Protein 8P6Q (pdb70)

GO terms:
  GO:0005031 tumor necrosis factor receptor activity (F, IDA)
  GO:0009986 cell surface (C, IDA)
  GO:0005515 protein binding (F, IPI)
  GO:0016020 membrane (C, TAS)
  GO:0002947 tumor necrosis factor r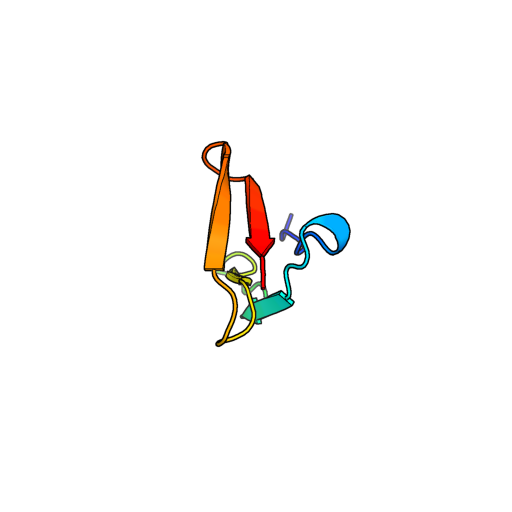eceptor superfamily complex (C, TAS)
  GO:0033209 tumor necrosis factor-mediated signaling pathway (P, TAS)
  GO:0043120 tumor necrosis factor binding (F, IPI)
  GO:0043235 signaling receptor complex (C, IDA)
  GO:0000139 Golgi membrane (C, IDA)
  GO:0005576 extracellular region (C, TAS)
  GO:0005886 plasma membrane (C, TAS)
  GO:0045121 membrane raft (C, IDA)
  GO:0005576 extracellular region (C, IDA)
  GO:0008625 extrinsic apoptotic signaling pathway via death domain receptors (P, TAS)
  GO:0045944 positive regulation of transcription by RNA polymerase II (P, IMP)
  GO:0033209 tumor necrosis factor-mediated signaling pathway (P, IMP)
  GO:0050728 negative regulation of inflammatory response (P, IMP)
  G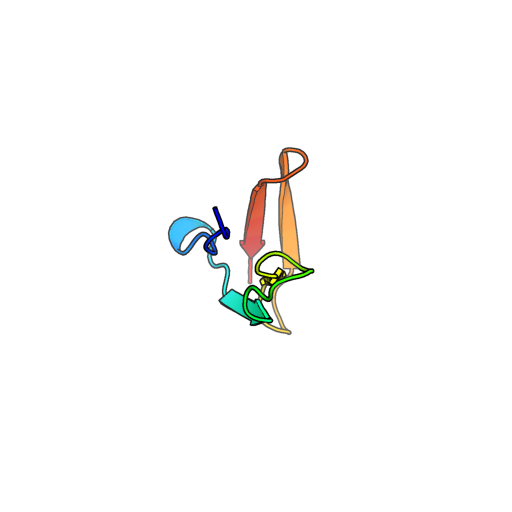O:0007259 cell surface receptor signaling pathway via JAK-STAT (P, IMP)
  GO:0005886 plasma membrane (C, IPI)
  GO:0043123 positive regulation of canonical NF-kappaB signal transduction (P, IEP)

Nearest PDB structures (foldseek):
  1ext-assembly1_B  TM=9.866E-01  e=9.566E-07  Homo sapiens
  7kp7-assembly1_F  TM=9.766E-01  e=1.423E-06  Homo sapiens
  7kp8-assembly1_F  TM=9.984E-01  e=2.116E-06  Homo sapiens
  7kp7-assembly1_D  TM=9.789E-01  e=1.853E-06  Homo sapiens
  8p6q-assembly2_B  TM=4.065E-01  e=5.948E-08  Homo sapiens

Secondary structure (DSSP, 8-state):
------GGGT-EEEE---SSS--EEE--TT-EEEESSSS-EEEE-/--

Foldseek 3Di:
DADDDDVVLQKDWDDPDDPVGHTDIDHDPPWDWDDPDPPDIHTDD

Sequence (47 aa):
SCCSKCRKEMGQVEISSSSCCTVDDRDTVCGCRKNQYRHYWSENLFQCFNGG

Solvent-accessible surface area: 7252 Å² total

Organism: Homo sapiens (NCBI:txid9606)

InterPro domains:
  IPR000488 Death domain [PF00531] (358-440)
  IPR000488 Death domain [PS50017] (356-441)
  IPR000488 Death domain [SM00005] (345-441)
  IPR001368 TNFR/NGFR cysteine-rich region [PF00020] (84-125)
  IPR001368 TNFR/NGFR cysteine-rich region [PF00020] (127-166)
  IPR001368 TNFR/NGFR cysteine-rich region [PS00652] (44-81)
  IPR001368 TNFR/NGFR cysteine-rich region [PS00652] (84-125)
  IPR001368 TNFR/NGFR cysteine-rich region [PS50050] (43-81)
  IPR001368 TNFR/NGFR cysteine-rich region [PS50050] (83-125)
  IPR001368 TNFR/NGFR cysteine-rich region [PS50050] (126-166)
  IPR001368 TNFR/NGFR cysteine-rich region [SM00208] (44-81)
  IPR001368 TNFR/NGFR cysteine-rich region [SM00208] (84-125)
  IPR001368 TNFR/NGFR cysteine-rich region [SM00208] (127-166)
  IPR001368 TNFR/NGFR cysteine-rich region [SM00208] (168-195)
  IPR011029 Death-like domain superfamily [G3DSA:1.10.533.10] (344-455)
  IPR011029 Death-like domain superfamily [SSF47986] (352-443)
  IPR020419 Tumour necrosis factor receptor 1A [PR01918] (22-49)
  IPR020419 Tumour necrosis factor receptor 1A [PR01918] (132-148)
  IPR020419 Tumour necrosis factor receptor 1A [PR01918] (173-186)
  IPR020419 Tumour necrosis factor receptor 1A [PR01918] (377-402)

Radius of gyration: 11.76 Å; Cα contacts (8 Å, |Δi|>4): 79; chains: 2; bounding box: 27×20×33 Å

Structure (mmCIF, N/CA/C/O backbone):
data_8P6Q
#
_entry.id   8P6Q
#
_cell.length_a   20.420
_cell.length_b   50.490
_cell.length_c   46.210
_cell.angle_alpha   90.00
_cell.angle_beta   92.94
_cell.angle_gamma   90.00
#
_symmetry.space_group_name_H-M   'P 1 21 1'
#
loop_
_entity.id
_entity.type
_entity.pdbx_description
1 polymer 'Tumor necrosis factor-binding protein 1'
2 polymer 'D-TNFR-1 CRD2'
3 non-polymer 'SULFATE ION'
4 water water
#
loop_
_atom_site.group_PDB
_atom_site.id
_atom_site.type_symbol
_atom_site.label_atom_id
_atom_site.label_alt_id
_atom_site.label_comp_id
_atom_site.label_asym_id
_atom_site.label_entity_id
_atom_site.label_seq_id
_atom_site.pdbx_PDB_ins_code
_atom_site.Cartn_x
_atom_site.Cartn_y
_atom_site.Cartn_z
_atom_site.occupancy
_atom_site.B_iso_or_equiv
_atom_site.auth_seq_id
_atom_site.auth_comp_id
_atom_site.auth_asym_id
_atom_site.auth_atom_id
_atom_site.pdbx_PDB_model_num
ATOM 1 N N . SER A 1 1 ? 16.313 0.372 28.590 1.00 30.28 72 SER A N 1
ATOM 2 C CA . SER A 1 1 ? 14.871 0.320 28.212 1.00 28.39 72 SER A CA 1
ATOM 3 C C . SER A 1 1 ? 14.627 -0.531 26.961 1.00 25.35 72 SER A C 1
ATOM 4 O O . SER A 1 1 ? 15.367 -0.394 25.976 1.00 30.34 72 SER A O 1
ATOM 7 N N A CYS A 1 2 ? 13.594 -1.382 26.987 0.50 20.52 73 CYS A N 1
ATOM 8 N N B CYS A 1 2 ? 13.569 -1.367 26.988 0.50 20.55 73 CYS A N 1
ATOM 9 C CA A CYS A 1 2 ? 13.032 -1.866 25.735 0.50 18.41 73 CYS A CA 1
ATOM 10 C CA B CYS A 1 2 ? 12.966 -1.913 25.774 0.50 18.13 73 CYS A CA 1
ATOM 11 C C A CYS A 1 2 ? 12.362 -0.713 25.006 0.50 19.71 73 CYS A C 1
ATOM 12 C C B CYS A 1 2 ? 12.211 -0.823 25.017 0.50 19.26 73 CYS A C 1
ATOM 13 O O A CYS A 1 2 ? 11.860 0.234 25.611 0.50 21.16 73 CYS A O 1
ATOM 14 O O B CYS A 1 2 ? 11.449 -0.053 25.609 0.50 19.22 73 CYS A O 1
ATOM 19 N N . SER A 1 3 ? 12.362 -0.858 23.691 1.00 18.22 74 SER A N 1
ATOM 20 C CA . SER A 1 3 ? 11.661 0.037 22.780 1.00 19.31 74 SER A CA 1
ATOM 21 C C . SER A 1 3 ? 10.187 -0.344 22.627 1.00 17.52 74 SER A C 1
ATOM 22 O O . SER A 1 3 ? 9.756 -1.464 22.932 1.00 16.16 74 SER A O 1
ATOM 25 N N . LYS A 1 4 ? 9.411 0.647 22.157 1.00 16.79 75 LYS A N 1
ATOM 26 C CA . LYS A 1 4 ? 8.064 0.368 21.711 1.00 16.45 75 LYS A CA 1
ATOM 27 C C . LYS A 1 4 ? 7.959 0.741 20.236 1.00 15.30 75 LYS A C 1
ATOM 28 O O . LYS A 1 4 ? 8.713 1.533 19.701 1.00 16.53 75 LYS A O 1
ATOM 34 N N . CYS A 1 5 ? 6.966 0.157 19.621 1.00 14.59 76 CYS A N 1
ATOM 35 C CA . CYS A 1 5 ? 6.696 0.456 18.237 1.00 13.02 76 CYS A CA 1
ATOM 36 C C . CYS A 1 5 ? 5.915 1.759 18.162 1.00 12.93 76 CYS A C 1
ATOM 37 O O . CYS A 1 5 ? 5.195 2.163 19.081 1.00 14.60 76 CYS A O 1
ATOM 40 N N . ARG A 1 6 ? 6.079 2.451 17.041 1.00 11.77 77 ARG A N 1
ATOM 41 C CA . ARG A 1 6 ? 5.488 3.767 16.855 1.00 13.18 77 ARG A CA 1
ATOM 42 C C . ARG A 1 6 ? 4.129 3.622 16.181 1.00 12.19 77 ARG A C 1
ATOM 43 O O . ARG A 1 6 ? 4.061 3.436 14.963 1.00 12.13 77 ARG A O 1
ATOM 51 N N . LYS A 1 7 ? 3.034 3.777 16.933 1.00 12.10 78 LYS A N 1
ATOM 52 C CA . LYS A 1 7 ? 1.702 3.605 16.373 1.00 13.62 78 LYS A CA 1
ATOM 53 C C . LYS A 1 7 ? 1.401 4.716 15.372 1.00 12.61 78 LYS A C 1
ATOM 54 O O . LYS A 1 7 ? 0.727 4.468 14.371 1.00 14.00 78 LYS A O 1
ATOM 60 N N . GLU A 1 8 ? 1.940 5.919 15.591 1.00 10.99 79 GLU A N 1
ATOM 61 C CA . GLU 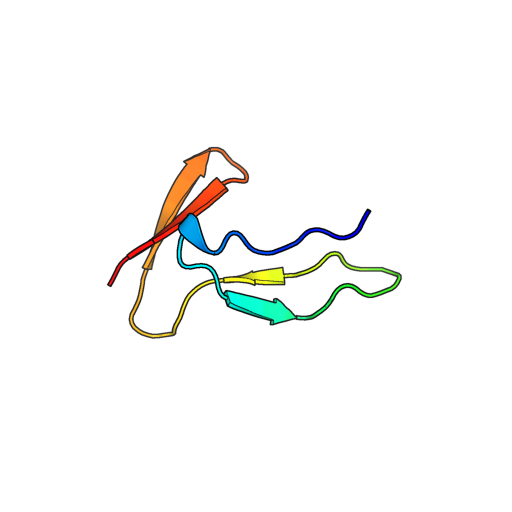A 1 8 ? 1.647 7.006 14.671 1.00 11.65 79 GLU A CA 1
ATOM 62 C C . GLU A 1 8 ? 2.397 6.844 13.347 1.00 10.37 79 GLU A C 1
ATOM 63 O O . GLU A 1 8 ? 2.056 7.558 12.389 1.00 10.82 79 GLU A O 1
ATOM 69 N N . MET A 1 9 ? 3.405 5.941 13.303 1.00 9.73 80 MET A N 1
ATOM 70 C CA . MET A 1 9 ? 4.067 5.536 12.071 1.00 10.94 80 MET A CA 1
ATOM 71 C C . MET A 1 9 ? 3.418 4.298 11.452 1.00 11.00 80 MET A C 1
ATOM 72 O O . MET A 1 9 ? 3.895 3.789 10.418 1.00 12.12 80 MET A O 1
ATOM 77 N N . GLY A 1 10 ? 2.316 3.810 12.023 1.00 11.68 81 GLY A N 1
ATOM 78 C CA . GLY A 1 10 ? 1.649 2.613 11.527 1.00 12.46 81 GLY A CA 1
ATOM 79 C C . GLY A 1 10 ? 2.377 1.306 11.852 1.00 12.16 81 GLY A C 1
ATOM 80 O O . GLY A 1 10 ? 2.090 0.262 11.242 1.00 13.11 81 GLY A O 1
ATOM 81 N N . GLN A 1 11 ? 3.346 1.337 12.778 1.00 11.46 82 GLN A N 1
ATOM 82 C CA . GLN A 1 11 ? 4.130 0.161 13.060 1.00 12.01 82 GLN A CA 1
ATOM 83 C C . GLN A 1 11 ? 3.344 -0.839 13.895 1.00 11.99 82 GLN A C 1
ATOM 84 O O . GLN A 1 11 ? 2.475 -0.459 14.696 1.00 13.91 82 GLN A O 1
ATOM 90 N N . VAL A 1 12 ? 3.665 -2.125 13.684 1.00 13.15 83 VAL A N 1
ATOM 91 C CA . VAL A 1 12 ? 3.166 -3.206 14.524 1.00 14.71 83 VAL A CA 1
ATOM 92 C C . VAL A 1 12 ? 4.342 -3.916 15.190 1.00 14.42 83 VAL A C 1
ATOM 93 O O . VAL A 1 12 ? 5.451 -3.960 14.676 1.00 13.96 83 VAL A O 1
ATOM 97 N N . GLU A 1 13 ? 4.073 -4.499 16.358 1.00 14.77 84 GLU A N 1
ATOM 98 C CA . GLU A 1 13 ? 5.042 -5.320 17.043 1.00 15.89 84 GLU A CA 1
ATOM 99 C C . GLU A 1 13 ? 5.215 -6.651 16.313 1.00 15.82 84 GLU A C 1
ATOM 100 O O . GLU A 1 13 ? 4.225 -7.352 16.122 1.00 18.70 84 GLU A O 1
ATOM 106 N N . ILE A 1 14 ? 6.471 -6.996 15.970 1.00 14.71 85 ILE A N 1
ATOM 107 C CA . ILE A 1 14 ? 6.827 -8.296 15.398 1.00 15.10 85 ILE A CA 1
ATOM 108 C C . ILE A 1 14 ? 7.287 -9.296 16.457 1.00 14.39 85 ILE A C 1
ATOM 109 O O . ILE A 1 14 ? 6.792 -10.410 16.520 1.00 16.19 85 ILE A O 1
ATOM 114 N N A SER A 1 15 ? 8.311 -8.916 17.219 0.50 14.52 86 SER A N 1
ATOM 115 N N B SER A 1 15 ? 8.243 -8.886 17.292 0.50 12.15 86 SER A N 1
ATOM 116 C CA A SER A 1 15 ? 8.850 -9.768 18.266 0.50 14.93 86 SER A CA 1
ATOM 117 C CA B SER A 1 15 ? 8.672 -9.699 18.420 0.50 11.24 86 SER A CA 1
ATOM 118 C C A SER A 1 15 ? 8.993 -8.921 19.516 0.50 14.80 86 SER A C 1
ATOM 119 C C B SER A 1 15 ? 8.878 -8.801 19.635 0.50 11.22 86 SER A C 1
ATOM 120 O O A SER A 1 15 ? 9.273 -7.728 19.432 0.50 14.44 86 SER A O 1
ATOM 121 O O B SER A 1 15 ? 9.455 -7.719 19.532 0.50 11.21 86 SER A O 1
ATOM 126 N N A SER A 1 16 ? 8.838 -9.572 20.667 0.50 14.39 87 SER A N 1
ATOM 127 N N B SER A 1 16 ? 8.416 -9.314 20.778 0.50 11.36 87 SER A N 1
ATOM 128 C CA A SER A 1 16 ? 8.879 -8.848 21.918 0.50 14.42 87 SER A CA 1
ATOM 129 C CA B SER A 1 16 ? 8.585 -8.678 22.075 0.50 11.46 87 SER A CA 1
ATOM 130 C C A SER A 1 16 ? 10.316 -8.776 22.436 0.50 12.58 87 SER A C 1
ATOM 131 C C B SER A 1 16 ? 10.048 -8.748 22.512 0.50 11.72 87 SER A C 1
ATOM 132 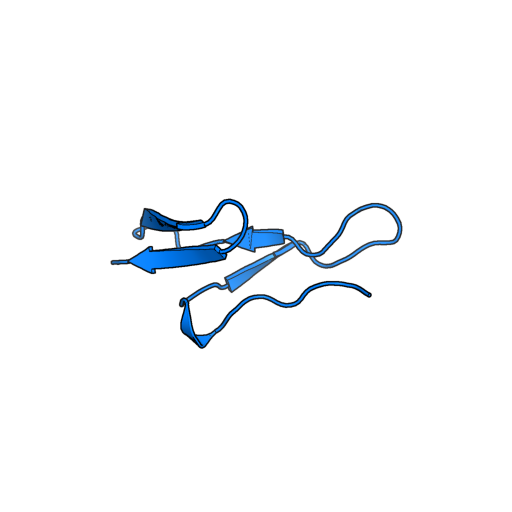O O A SER A 1 16 ? 11.188 -9.549 22.039 0.50 12.62 87 SER A O 1
ATOM 133 O O B SER A 1 16 ? 10.740 -9.722 22.226 0.50 11.94 87 SER A O 1
ATOM 138 N N A CYS A 1 17 ? 10.541 -7.798 23.312 0.50 11.86 88 CYS A N 1
ATOM 139 N N B CYS A 1 17 ? 10.497 -7.726 23.245 0.50 11.94 88 CYS A N 1
ATOM 140 C CA A CYS A 1 17 ? 11.841 -7.540 23.899 0.50 11.15 88 CYS A CA 1
ATOM 141 C CA B CYS A 1 17 ? 11.874 -7.668 23.702 0.50 12.16 88 CYS A CA 1
ATOM 142 C C A CYS A 1 17 ? 12.218 -8.695 24.832 0.50 11.00 88 CYS A C 1
ATOM 143 C C B CYS A 1 17 ? 12.172 -8.792 24.697 0.50 11.65 88 CYS A C 1
ATOM 144 O O A CYS A 1 17 ? 11.395 -9.105 25.647 0.50 10.62 88 CYS A O 1
ATOM 145 O O B CYS A 1 17 ? 11.277 -9.262 25.405 0.50 12.07 88 CYS A O 1
ATOM 150 N N . THR A 1 18 ? 13.422 -9.250 24.654 1.00 11.04 89 THR A N 1
ATOM 151 C CA . THR A 1 18 ? 13.942 -10.327 25.475 1.00 10.53 89 THR A CA 1
ATOM 152 C C . THR A 1 18 ? 15.168 -9.793 26.200 1.00 10.81 89 THR A C 1
ATOM 153 O O . THR A 1 18 ? 15.537 -8.625 26.058 1.00 11.68 89 THR A O 1
ATOM 157 N N . VAL A 1 19 ? 15.788 -10.650 27.015 1.00 10.63 90 VAL A N 1
ATOM 158 C CA . VAL A 1 19 ? 17.015 -10.253 27.672 1.00 11.56 90 VAL A CA 1
ATOM 159 C C . VAL A 1 19 ? 18.060 -9.843 26.633 1.00 13.10 90 VAL A C 1
ATOM 160 O O . VAL A 1 19 ? 18.774 -8.864 26.870 1.00 13.25 90 VAL A O 1
ATOM 164 N N A ASP A 1 20 ? 18.139 -10.509 25.462 0.50 14.17 91 ASP A N 1
ATOM 165 N N B ASP A 1 20 ? 18.079 -10.571 25.499 0.50 13.60 91 ASP A N 1
ATOM 166 C CA A ASP A 1 20 ? 19.246 -10.243 24.546 0.50 14.10 91 ASP A CA 1
ATOM 167 C CA B ASP A 1 20 ? 19.145 -10.479 24.515 0.50 13.62 91 ASP A CA 1
ATOM 168 C C A ASP A 1 20 ? 18.783 -9.735 23.181 0.50 13.91 91 ASP A C 1
ATOM 169 C C B ASP A 1 20 ? 18.830 -9.436 23.443 0.50 13.83 91 ASP A C 1
ATOM 170 O O A ASP A 1 20 ? 19.548 -9.769 22.210 0.50 13.72 91 ASP A O 1
ATOM 171 O O B ASP A 1 20 ? 19.768 -8.780 22.985 0.50 14.40 91 ASP A O 1
ATOM 180 N N . ARG A 1 21 ? 17.542 -9.271 23.078 1.00 13.62 92 ARG A N 1
ATOM 181 C CA . ARG A 1 21 ? 17.172 -8.527 21.879 1.00 15.03 92 ARG A CA 1
ATOM 182 C C . ARG A 1 21 ? 16.097 -7.502 22.207 1.00 13.12 92 ARG A C 1
ATOM 183 O O . ARG A 1 21 ? 15.155 -7.786 22.932 1.00 12.11 92 ARG A O 1
ATOM 191 N N . ASP A 1 22 ? 16.218 -6.313 21.628 1.00 12.91 93 ASP A N 1
ATOM 192 C CA . ASP A 1 22 ? 15.183 -5.317 21.762 1.00 12.93 93 ASP A CA 1
ATOM 193 C C . ASP A 1 22 ? 13.948 -5.722 20.950 1.00 12.20 93 ASP A C 1
ATOM 194 O O . ASP A 1 22 ? 13.954 -6.637 20.137 1.00 12.48 93 ASP A O 1
ATOM 199 N N . THR A 1 23 ? 12.860 -5.047 21.254 1.00 12.07 94 THR A N 1
ATOM 200 C CA . THR A 1 23 ? 11.620 -5.142 20.527 1.00 12.32 94 THR A CA 1
ATOM 201 C C . THR A 1 23 ? 11.902 -5.003 19.032 1.00 12.53 94 THR A C 1
ATOM 202 O O . T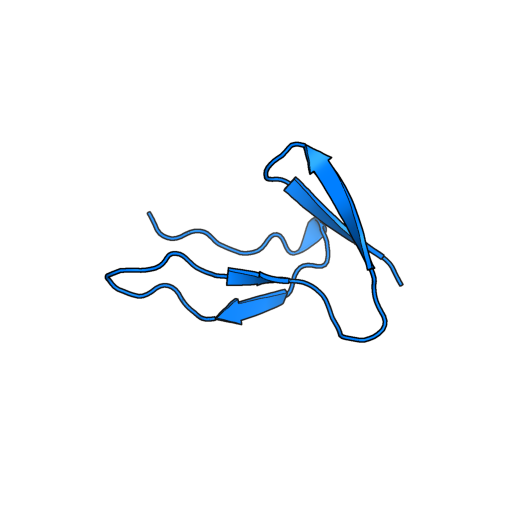HR A 1 23 ? 12.695 -4.152 18.648 1.00 13.28 94 THR A O 1
ATOM 206 N N . VAL A 1 24 ? 11.223 -5.815 18.223 1.00 12.19 95 VAL A N 1
ATOM 207 C CA . VAL A 1 24 ? 11.276 -5.715 16.780 1.00 12.30 95 VAL A CA 1
ATOM 208 C C . VAL A 1 24 ? 9.909 -5.237 16.324 1.00 12.12 95 VAL A C 1
ATOM 209 O O . VAL A 1 24 ? 8.898 -5.840 16.657 1.00 12.18 95 VAL A O 1
ATOM 213 N N . CYS A 1 25 ? 9.942 -4.198 15.466 1.00 12.12 96 CYS A N 1
ATOM 214 C CA . CYS A 1 25 ? 8.762 -3.549 14.957 1.00 12.35 96 CYS A CA 1
ATOM 215 C C . CYS A 1 25 ? 8.781 -3.690 13.443 1.00 12.10 96 CYS A C 1
ATOM 216 O O . CYS A 1 25 ? 9.840 -3.797 12.832 1.00 13.64 96 CYS A O 1
ATOM 219 N N . GLY A 1 26 ? 7.604 -3.624 12.836 1.00 11.85 97 GLY A N 1
ATOM 220 C CA . GLY A 1 26 ? 7.547 -3.714 11.387 1.00 11.44 97 GLY A CA 1
ATOM 221 C C . GLY A 1 26 ? 6.194 -3.259 10.890 1.00 11.64 97 GLY A C 1
ATOM 222 O O . GLY A 1 26 ? 5.507 -2.461 11.521 1.00 11.62 97 GLY A O 1
ATOM 223 N N . CYS A 1 27 ? 5.865 -3.716 9.676 1.00 12.58 98 CYS A N 1
ATOM 224 C CA . CYS A 1 27 ? 4.662 -3.309 8.992 1.00 13.19 98 CYS A CA 1
ATOM 225 C C . CYS A 1 27 ? 3.871 -4.567 8.642 1.00 16.04 98 CYS A C 1
ATOM 226 O O . CYS A 1 27 ? 4.335 -5.685 8.835 1.00 18.66 98 CYS A O 1
ATOM 229 N N . ARG A 1 28 ? 2.689 -4.378 8.067 1.00 19.23 99 ARG A N 1
ATOM 230 C CA . ARG A 1 28 ? 1.875 -5.489 7.601 1.00 22.47 99 ARG A CA 1
ATOM 231 C C . ARG A 1 28 ? 2.292 -5.905 6.187 1.00 24.60 99 ARG A C 1
ATOM 232 O O . ARG A 1 28 ? 2.953 -5.157 5.489 1.00 23.59 99 ARG A O 1
ATOM 240 N N . LYS A 1 29 ? 1.920 -7.126 5.782 1.00 27.34 100 LYS A N 1
ATOM 241 C CA . LYS A 1 29 ? 2.553 -7.787 4.643 1.00 30.34 100 LYS A CA 1
ATOM 242 C C . LYS A 1 29 ? 2.369 -7.026 3.320 1.00 26.86 100 LYS A C 1
ATOM 243 O O . LYS A 1 29 ? 3.272 -7.085 2.473 1.00 30.98 100 LYS A O 1
ATOM 249 N N . ASN A 1 30 ? 1.230 -6.321 3.148 1.00 19.78 101 ASN A N 1
ATOM 250 C CA . ASN A 1 30 ? 0.904 -5.576 1.934 1.00 20.52 101 ASN A CA 1
ATOM 251 C C . ASN A 1 30 ? 1.491 -4.152 1.923 1.00 17.32 101 ASN A C 1
ATOM 252 O O . ASN A 1 30 ? 1.345 -3.402 0.972 1.00 20.86 101 ASN A O 1
ATOM 257 N N . GLN A 1 31 ? 2.119 -3.730 3.005 1.00 15.60 102 GLN A N 1
ATOM 258 C CA . GLN A 1 31 ? 2.643 -2.385 3.128 1.00 13.52 102 GLN A CA 1
ATOM 259 C C . GLN A 1 31 ? 4.117 -2.353 2.743 1.00 13.17 102 GLN A C 1
ATOM 260 O O . GLN A 1 31 ? 4.784 -3.389 2.660 1.00 14.96 102 GLN A O 1
ATOM 266 N N . TYR A 1 32 ? 4.655 -1.132 2.613 1.00 12.78 103 TYR A N 1
ATOM 267 C CA . TYR A 1 32 ? 6.091 -0.947 2.502 1.00 12.77 103 TYR A CA 1
ATOM 268 C C . TYR A 1 32 ? 6.542 0.142 3.466 1.00 11.30 103 TYR A C 1
ATOM 269 O O . TYR A 1 32 ? 5.735 0.924 3.971 1.00 12.04 103 TYR A O 1
ATOM 278 N N . ARG A 1 33 ? 7.858 0.195 3.668 1.00 10.60 104 ARG A N 1
ATOM 279 C CA . ARG A 1 33 ? 8.443 1.155 4.584 1.00 10.98 104 ARG A CA 1
ATOM 280 C C . ARG A 1 33 ? 9.017 2.379 3.864 1.00 10.42 104 ARG A C 1
ATOM 281 O O . ARG A 1 33 ? 9.566 2.289 2.749 1.00 11.24 104 ARG A O 1
ATOM 289 N N . HIS A 1 34 ? 8.966 3.525 4.551 1.00 10.46 105 HIS A N 1
ATOM 290 C CA . HIS A 1 34 ? 9.771 4.695 4.260 1.00 10.33 105 HIS A CA 1
ATOM 291 C C . HIS A 1 34 ? 10.605 5.042 5.492 1.00 10.40 105 HIS A C 1
ATOM 292 O O . HIS A 1 34 ? 10.045 5.251 6.563 1.00 10.37 105 HIS A O 1
ATOM 299 N N . TYR A 1 35 ? 11.920 5.138 5.320 1.00 10.12 106 TYR A N 1
ATOM 300 C CA . TYR A 1 35 ? 12.805 5.572 6.402 1.00 9.75 106 TYR A CA 1
ATOM 301 C C . TYR A 1 35 ? 12.970 7.081 6.371 1.00 9.95 106 TYR A C 1
ATOM 302 O O . TYR A 1 35 ? 13.375 7.667 5.381 1.00 10.92 106 TYR A O 1
ATOM 311 N N . TRP A 1 36 ? 12.608 7.719 7.487 1.00 9.88 107 TRP A N 1
ATOM 312 C CA . TRP A 1 36 ? 12.751 9.151 7.645 1.00 9.91 107 TRP A CA 1
ATOM 313 C C . TRP A 1 36 ? 14.109 9.520 8.225 1.00 9.68 107 TRP A C 1
ATOM 314 O O . TRP A 1 36 ? 14.548 10.668 8.169 1.00 10.83 107 TRP A O 1
ATOM 325 N N . SER A 1 37 ? 14.720 8.531 8.856 1.00 10.62 108 SER A N 1
ATOM 326 C CA . SER A 1 37 ? 16.039 8.638 9.458 1.00 11.07 108 SER A CA 1
ATOM 327 C C . SER A 1 37 ? 16.526 7.206 9.585 1.00 11.19 108 SER A C 1
ATOM 328 O O . SER A 1 37 ? 15.750 6.285 9.360 1.00 12.48 108 SER A O 1
ATOM 331 N N . GLU A 1 38 ? 17.756 6.995 10.053 1.00 10.37 109 GLU A N 1
ATOM 332 C CA . GLU A 1 38 ? 18.244 5.624 10.173 1.00 11.03 109 GLU A CA 1
ATOM 333 C C . GLU A 1 38 ? 17.288 4.709 10.930 1.00 13.31 109 GLU A C 1
ATOM 334 O O . GLU A 1 38 ? 17.124 3.569 10.542 1.00 15.14 109 GLU A O 1
ATOM 340 N N . ASN A 1 39 ? 16.712 5.217 12.034 1.00 14.52 110 ASN A N 1
ATOM 341 C CA . ASN A 1 39 ? 15.913 4.41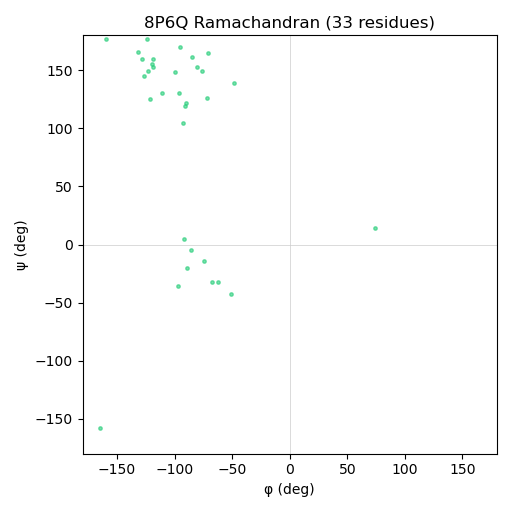5 12.958 1.00 16.56 110 ASN A CA 1
ATOM 342 C C . ASN A 1 39 ? 14.407 4.524 12.694 1.00 15.22 110 ASN A C 1
ATOM 343 O O . ASN A 1 39 ? 13.643 3.575 12.918 1.00 17.43 110 ASN A O 1
ATOM 348 N N . LEU A 1 40 ? 13.951 5.707 12.288 1.00 10.88 111 LEU A N 1
ATOM 349 C CA . LEU A 1 40 ? 12.535 5.994 12.223 1.00 10.99 111 LEU A CA 1
ATOM 350 C C . LEU A 1 40 ? 12.010 5.639 10.830 1.00 10.64 111 LEU A C 1
ATOM 351 O O . LEU A 1 40 ? 12.458 6.203 9.821 1.00 11.04 111 LEU A O 1
ATOM 356 N N . PHE A 1 41 ? 11.064 4.707 10.811 1.00 10.36 112 PHE A N 1
ATOM 357 C CA . PHE A 1 41 ? 10.370 4.372 9.565 1.00 9.80 112 PHE A CA 1
ATOM 358 C C . PHE A 1 41 ? 8.852 4.421 9.739 1.00 9.66 112 PHE A C 1
ATOM 359 O O . PHE A 1 41 ? 8.318 4.319 10.857 1.00 10.23 112 PHE A O 1
ATOM 367 N N . GLN A 1 42 ? 8.154 4.549 8.596 1.00 9.95 113 GLN A N 1
ATOM 368 C CA . GLN A 1 42 ? 6.714 4.632 8.529 1.00 10.10 113 GLN A CA 1
ATOM 369 C C . GLN A 1 42 ? 6.204 3.570 7.564 1.00 10.17 113 GLN A C 1
ATOM 370 O O . GLN A 1 42 ? 6.855 3.295 6.545 1.00 10.57 113 GLN A O 1
ATOM 376 N N . CYS A 1 43 ? 5.035 3.011 7.890 1.00 9.72 114 CYS A N 1
ATOM 377 C CA . CYS A 1 43 ? 4.378 2.016 7.053 1.00 9.93 114 CYS A CA 1
ATOM 378 C C . CYS A 1 43 ? 3.347 2.678 6.162 1.00 10.35 114 CYS A C 1
ATOM 379 O O . CYS A 1 43 ? 2.460 3.391 6.615 1.00 11.09 114 CYS A O 1
ATOM 382 N N . PHE A 1 44 ? 3.423 2.343 4.862 1.00 10.29 115 PHE A N 1
ATOM 383 C CA . PHE A 1 44 ? 2.501 2.874 3.868 1.00 11.79 115 PHE A CA 1
ATOM 384 C C . PHE A 1 44 ? 1.786 1.735 3.149 1.00 11.63 115 PHE A C 1
ATOM 385 O O . PHE A 1 44 ? 2.386 0.689 2.881 1.00 12.82 115 PHE A O 1
ATOM 393 N N . ASN A 1 45 ? 0.545 2.000 2.730 1.00 13.36 116 ASN A N 1
ATOM 394 C CA . ASN A 1 45 ? -0.272 0.962 2.103 1.00 14.82 116 ASN A CA 1
ATOM 395 C C . ASN A 1 45 ? 0.037 0.781 0.624 1.00 16.72 116 ASN A C 1
ATOM 396 O O . ASN A 1 45 ? -0.291 -0.349 0.126 1.00 19.99 116 ASN A O 1
ATOM 478 N N . GLY B 2 10 ? 21.549 -8.229 35.127 1.00 10.92 81 GLY B N 1
ATOM 479 C CA . GLY B 2 10 ? 20.900 -7.022 34.650 1.00 11.64 81 GLY B CA 1
ATOM 480 C C . GLY B 2 10 ? 21.677 -5.727 34.898 1.00 11.49 81 GLY B C 1
ATOM 481 O O . GLY B 2 10 ? 21.385 -4.693 34.280 1.00 13.18 81 GLY B O 1
ATOM 611 N N . GLY B 2 26 ? 26.860 -0.845 35.866 1.00 11.50 97 GLY B N 1
ATOM 612 C CA . GLY B 2 26 ? 26.780 -0.756 34.416 1.00 11.87 97 GLY B CA 1
ATOM 613 C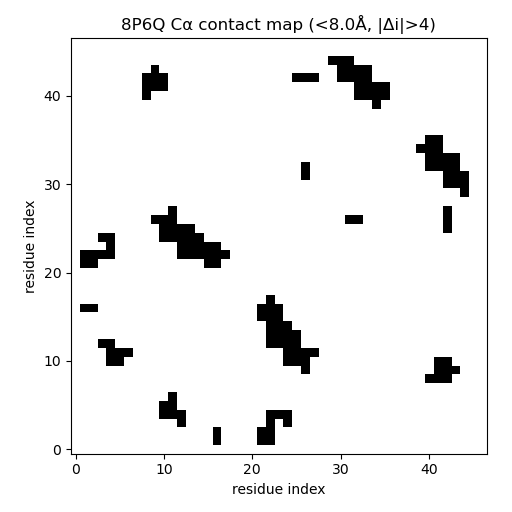 C . GLY B 2 26 ? 25.423 -1.195 33.910 1.00 11.93 97 GLY B C 1
ATOM 614 O O . GLY B 2 26 ? 24.716 -1.973 34.546 1.00 12.71 97 GLY B O 1
#

B-factor: mean 17.59, std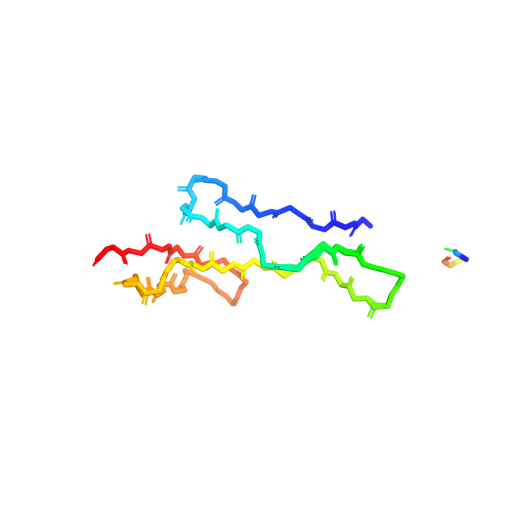 8.18, range [9.56, 82.86]